Protein AF-A0A7X2XM40-F1 (afdb_monomer_lite)

Foldseek 3Di:
DVVVVVVVVVVVVVCQVVDDKFKFFQPVDDPPDGDIDIDPGVVVVVVQLVVQVCCQVPDDDPDDDDCCPPRSNNSSVVRVVVRCVVPHCPPVDDPDDPPD

Sequence (100 aa):
WAEFKTAMYQERVDQFGNLKQVTFKDPTKRWPSYGTKTINNVDELQKLMDQAVLQDATGTRWSNYNPETDSAVHKLKRAIFKAYLDQTNDFRSSIFENKK

pLDDT: mean 84.77, std 12.4, range [40.19, 96.69]

Radius of gyration: 16.74 Å; chains: 1; bounding box: 46×42×40 Å

Organism: Streptococcus pneumoniae (NCBI:txid1313)

Structure (mmCIF, N/CA/C/O backbone):
data_AF-A0A7X2XM40-F1
#
_entry.id   AF-A0A7X2XM40-F1
#
loop_
_atom_site.group_PDB
_atom_site.id
_atom_site.type_symbol
_atom_site.label_atom_id
_atom_site.label_alt_id
_atom_site.label_comp_id
_atom_site.label_asym_id
_atom_site.label_entity_id
_atom_site.label_seq_id
_atom_site.pdbx_PDB_ins_code
_atom_site.Cartn_x
_atom_site.Cartn_y
_atom_site.Cartn_z
_atom_site.occupancy
_atom_site.B_iso_or_equiv
_atom_site.auth_seq_id
_atom_site.auth_comp_id
_atom_site.auth_asym_id
_atom_site.auth_atom_id
_atom_site.pdbx_PDB_model_num
ATOM 1 N N . TRP A 1 1 ? -13.748 22.517 -2.764 1.00 89.81 1 TRP A N 1
ATOM 2 C CA . TRP A 1 1 ? -13.306 21.180 -3.230 1.00 89.81 1 TRP A CA 1
ATOM 3 C C . TRP A 1 1 ? -11.891 20.821 -2.796 1.00 89.81 1 TRP A C 1
ATOM 5 O O . TRP A 1 1 ? -11.736 19.751 -2.222 1.00 89.81 1 TRP A O 1
ATOM 15 N N . ALA A 1 2 ? -10.877 21.661 -3.041 1.00 96.69 2 ALA A N 1
ATOM 16 C CA . ALA A 1 2 ? -9.495 21.365 -2.637 1.00 96.69 2 ALA A CA 1
ATOM 17 C C . ALA A 1 2 ? -9.359 21.137 -1.119 1.00 96.69 2 ALA A C 1
ATOM 19 O O . ALA A 1 2 ? -8.906 20.077 -0.710 1.00 96.69 2 ALA A O 1
ATOM 20 N N . GLU A 1 3 ? -9.869 22.062 -0.301 1.00 96.50 3 GLU A N 1
ATOM 21 C CA . GLU A 1 3 ? -9.861 21.955 1.170 1.00 96.50 3 GLU A CA 1
ATOM 22 C C . GLU A 1 3 ? -10.518 20.667 1.675 1.00 96.50 3 GLU A C 1
ATOM 24 O O . GLU A 1 3 ? -9.968 19.977 2.526 1.00 96.50 3 GLU A O 1
ATOM 29 N N . PHE A 1 4 ? -11.654 20.292 1.081 1.00 95.75 4 PHE A N 1
ATOM 30 C CA . PHE A 1 4 ? -12.341 19.042 1.396 1.00 95.75 4 PHE A CA 1
ATOM 31 C C . PHE A 1 4 ? -11.456 17.814 1.128 1.00 95.75 4 PHE A C 1
ATOM 33 O O . PHE A 1 4 ? -11.360 16.930 1.973 1.00 95.75 4 PHE A O 1
ATOM 40 N N . LYS A 1 5 ? -10.766 17.757 -0.020 1.00 96.50 5 LYS A N 1
ATOM 41 C CA . LYS A 1 5 ? -9.844 16.651 -0.328 1.00 96.50 5 LYS A CA 1
ATOM 42 C C . LYS A 1 5 ? -8.634 16.636 0.602 1.00 96.50 5 LYS A C 1
ATOM 44 O O . LYS A 1 5 ? -8.246 15.559 1.043 1.00 96.50 5 LYS A O 1
ATOM 49 N N . THR A 1 6 ? -8.077 17.800 0.926 1.00 96.62 6 THR A N 1
ATOM 50 C CA . THR A 1 6 ? -6.979 17.917 1.892 1.00 96.62 6 THR A CA 1
ATOM 51 C C . THR A 1 6 ? -7.394 17.376 3.257 1.00 96.62 6 THR A C 1
ATOM 53 O O . THR A 1 6 ? -6.685 16.543 3.812 1.00 96.62 6 THR A O 1
ATOM 56 N N . ALA A 1 7 ? -8.572 17.763 3.755 1.00 96.50 7 ALA A N 1
ATOM 57 C CA . ALA A 1 7 ? -9.114 17.255 5.013 1.00 96.50 7 ALA A CA 1
ATOM 58 C C . ALA A 1 7 ? -9.320 15.730 4.987 1.00 96.50 7 ALA A C 1
ATOM 60 O O . ALA A 1 7 ? -8.893 15.047 5.913 1.00 96.50 7 ALA A O 1
ATOM 61 N N . MET A 1 8 ? -9.880 15.176 3.902 1.00 95.06 8 MET A N 1
ATOM 62 C CA . MET A 1 8 ? -10.031 13.721 3.750 1.00 95.06 8 MET A CA 1
ATOM 63 C C . MET A 1 8 ? -8.690 12.977 3.781 1.00 95.06 8 MET A C 1
ATOM 65 O O . MET A 1 8 ? -8.608 11.875 4.319 1.00 95.06 8 MET A O 1
ATOM 69 N N . TYR A 1 9 ? -7.644 13.528 3.160 1.00 94.25 9 TYR A N 1
ATOM 70 C CA . TYR A 1 9 ? -6.324 12.899 3.184 1.00 94.25 9 TYR A CA 1
ATOM 71 C C . TYR A 1 9 ? -5.669 13.007 4.555 1.00 94.25 9 TYR A C 1
ATOM 73 O O . TYR A 1 9 ? -5.097 12.019 5.005 1.00 94.25 9 TYR A O 1
ATOM 81 N N . GLN A 1 10 ? -5.804 14.147 5.236 1.00 95.19 10 GLN A N 1
ATOM 82 C CA . GLN A 1 10 ? -5.287 14.310 6.592 1.00 95.19 10 GLN A CA 1
ATOM 83 C C . GLN A 1 10 ? -5.930 13.306 7.553 1.00 95.19 10 GLN A C 1
ATOM 85 O O . GLN A 1 10 ? -5.214 12.607 8.261 1.00 95.19 10 GLN A O 1
ATOM 90 N N . GLU A 1 11 ? -7.252 13.122 7.474 1.00 93.62 11 GLU A N 1
ATOM 91 C CA . GLU A 1 11 ? -7.964 12.106 8.258 1.00 93.62 11 GLU A CA 1
ATOM 92 C C . GLU A 1 11 ? -7.377 10.701 8.040 1.00 93.62 11 GLU A C 1
ATOM 94 O O . GLU A 1 11 ? -7.239 9.923 8.980 1.00 93.62 11 GLU A O 1
ATOM 99 N N . ARG A 1 12 ? -6.982 10.357 6.806 1.00 90.75 12 ARG A N 1
ATOM 100 C CA . ARG A 1 12 ? -6.342 9.063 6.512 1.00 90.75 12 ARG A CA 1
ATOM 101 C C . ARG A 1 12 ? -4.925 8.967 7.065 1.00 90.75 12 ARG A C 1
ATOM 103 O O . ARG A 1 12 ? -4.571 7.898 7.556 1.00 90.75 12 ARG A O 1
ATOM 110 N N . VAL A 1 13 ? -4.146 10.045 6.989 1.00 90.88 13 VAL A N 1
ATOM 111 C CA . VAL A 1 13 ? -2.786 10.117 7.546 1.00 90.88 13 VAL A CA 1
ATOM 112 C C . VAL A 1 13 ? -2.814 9.931 9.060 1.00 90.88 13 VAL A C 1
ATOM 114 O O . VAL A 1 13 ? -2.042 9.138 9.593 1.00 90.88 13 VAL A O 1
ATOM 117 N N . ASP A 1 14 ? -3.760 10.570 9.745 1.00 92.56 14 ASP A N 1
ATOM 118 C CA . ASP A 1 14 ? -3.902 10.470 11.201 1.00 92.56 14 ASP A CA 1
ATOM 119 C C . ASP A 1 14 ? -4.239 9.033 11.653 1.00 92.56 14 ASP A C 1
ATOM 121 O O . ASP A 1 14 ? -3.912 8.622 1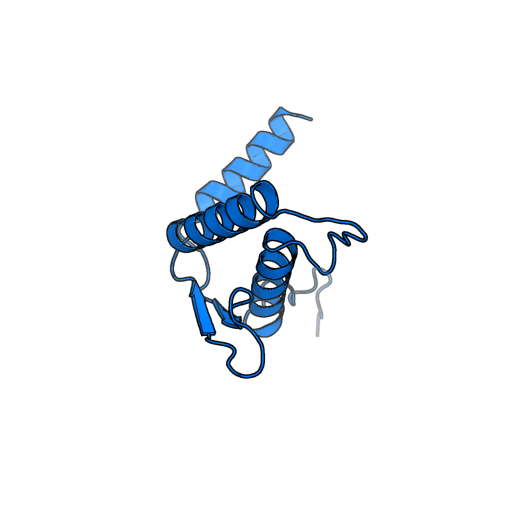2.766 1.00 92.56 14 ASP A O 1
ATOM 125 N N . GLN A 1 15 ? -4.836 8.223 10.770 1.00 87.19 15 GLN A N 1
ATOM 126 C CA . GLN A 1 15 ? -5.133 6.806 11.012 1.00 87.19 15 GLN A CA 1
ATOM 127 C C . GLN A 1 15 ? -3.966 5.856 10.701 1.00 87.19 15 GLN A C 1
ATOM 129 O O . GLN A 1 15 ? -4.097 4.651 10.923 1.00 87.19 15 GLN A O 1
ATOM 134 N N . PHE A 1 16 ? -2.816 6.338 10.216 1.00 85.50 16 PHE A N 1
ATOM 135 C CA . PHE A 1 16 ? -1.683 5.469 9.861 1.00 85.50 16 PHE A CA 1
ATOM 136 C C . PHE A 1 16 ? -1.122 4.676 11.047 1.00 85.50 16 PHE A C 1
ATOM 138 O O . PHE A 1 16 ? -0.661 3.551 10.856 1.00 85.50 16 PHE A O 1
ATOM 145 N N . GLY A 1 17 ? -1.221 5.204 12.272 1.00 85.44 17 GLY A N 1
ATOM 146 C CA . GLY A 1 17 ? -0.862 4.469 13.492 1.00 85.44 17 GLY A CA 1
ATOM 147 C C . GLY A 1 17 ? -1.779 3.275 13.794 1.00 85.44 17 GLY A C 1
ATOM 148 O O . GLY A 1 17 ? -1.379 2.363 14.510 1.00 85.44 17 GLY A O 1
ATOM 149 N N . ASN A 1 18 ? -2.980 3.247 13.208 1.00 85.75 18 ASN A N 1
ATOM 150 C CA . ASN A 1 18 ? -3.993 2.204 13.394 1.00 85.75 18 ASN A CA 1
ATOM 151 C C . ASN A 1 18 ? -4.034 1.207 12.222 1.00 85.75 18 ASN A C 1
ATOM 153 O O . ASN A 1 18 ? -5.025 0.494 12.037 1.00 85.75 18 ASN A O 1
ATOM 157 N N . LEU A 1 19 ? -2.987 1.169 11.389 1.00 84.88 19 LEU A N 1
ATOM 158 C CA . LEU A 1 19 ? -2.939 0.297 10.221 1.00 84.88 19 LEU A CA 1
ATOM 159 C C . LEU A 1 19 ? -2.991 -1.180 10.642 1.00 84.88 19 LEU A C 1
ATOM 161 O O . LEU A 1 19 ? -2.132 -1.669 11.374 1.00 84.88 19 LEU A O 1
ATOM 165 N N . LYS A 1 20 ? -3.983 -1.921 10.136 1.00 86.50 20 LYS A N 1
ATOM 166 C CA . LYS A 1 20 ? -4.061 -3.368 10.367 1.00 86.50 20 LYS A CA 1
ATOM 167 C C . LYS A 1 20 ? -2.976 -4.084 9.580 1.00 86.50 20 LYS A C 1
ATOM 169 O O . LYS A 1 20 ? -2.789 -3.816 8.391 1.00 86.50 20 LYS A O 1
ATOM 174 N N . GLN A 1 21 ? -2.315 -5.026 10.238 1.00 90.19 21 GLN A N 1
ATOM 175 C CA . GLN A 1 21 ? -1.299 -5.862 9.616 1.00 90.19 21 GLN A CA 1
ATOM 176 C C . GLN A 1 21 ? -1.946 -6.829 8.627 1.00 90.19 21 GLN A C 1
ATOM 178 O O . GLN A 1 21 ? -2.91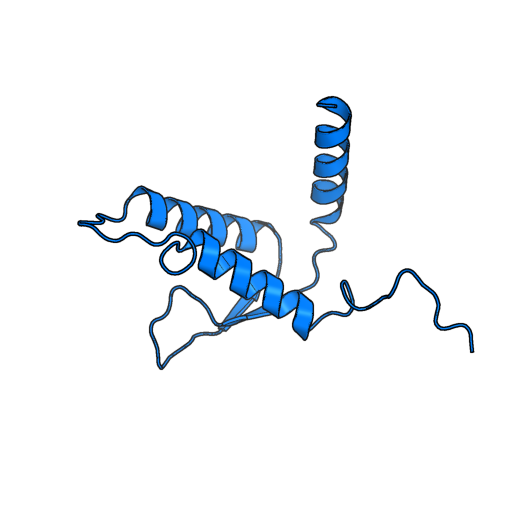8 -7.512 8.952 1.00 90.19 21 GLN A O 1
ATOM 183 N N . VAL A 1 22 ? -1.389 -6.899 7.421 1.00 90.50 22 VAL A N 1
ATOM 184 C CA . VAL A 1 22 ? -1.824 -7.836 6.381 1.00 90.50 22 VAL A CA 1
ATOM 185 C C . VAL A 1 22 ? -0.619 -8.491 5.732 1.00 90.50 22 VAL A C 1
ATOM 187 O O . VAL A 1 22 ? 0.430 -7.867 5.551 1.00 90.50 22 VAL A O 1
ATOM 190 N N . THR A 1 23 ? -0.778 -9.758 5.357 1.00 92.44 23 THR A N 1
ATOM 191 C CA . THR A 1 23 ? 0.262 -10.525 4.667 1.00 92.44 23 THR A CA 1
ATOM 192 C C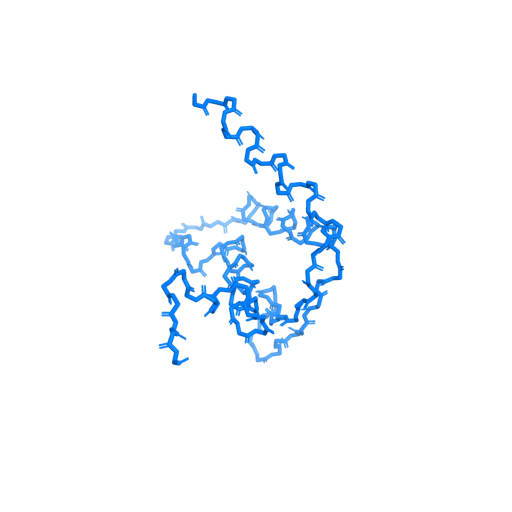 . THR A 1 23 ? -0.154 -10.795 3.231 1.00 92.44 23 THR A C 1
ATOM 194 O O . THR A 1 23 ? -1.223 -11.335 2.981 1.00 92.44 23 THR A O 1
ATOM 197 N N . PHE A 1 24 ? 0.673 -10.456 2.252 1.00 91.69 24 PHE A N 1
ATOM 198 C CA . PHE A 1 24 ? 0.351 -10.640 0.838 1.00 91.69 24 PHE A CA 1
ATOM 199 C C . PHE A 1 24 ? 1.497 -11.310 0.087 1.00 91.69 24 PHE A C 1
ATOM 201 O O . PHE A 1 24 ? 2.640 -11.355 0.542 1.00 91.69 24 PHE A O 1
ATOM 208 N N . LYS A 1 25 ? 1.174 -11.862 -1.085 1.00 89.38 25 LYS A N 1
ATOM 209 C CA . LYS A 1 25 ? 2.173 -12.420 -2.000 1.00 89.38 25 LYS A CA 1
ATOM 210 C C . LYS A 1 25 ? 2.969 -11.276 -2.619 1.00 89.38 25 LYS A C 1
ATOM 212 O O . LYS A 1 25 ? 2.374 -10.397 -3.237 1.00 89.38 25 LYS A O 1
ATOM 217 N N . ASP A 1 26 ? 4.286 -11.308 -2.466 1.00 87.56 26 ASP A N 1
ATOM 218 C CA . ASP A 1 26 ? 5.191 -10.272 -2.948 1.00 87.56 26 ASP A CA 1
ATOM 219 C C . ASP A 1 26 ? 5.184 -10.226 -4.491 1.00 87.56 26 ASP A C 1
ATOM 221 O O . ASP A 1 26 ? 5.648 -11.174 -5.136 1.00 87.56 26 ASP A O 1
ATOM 225 N N . PRO A 1 27 ? 4.673 -9.141 -5.107 1.00 83.12 27 PRO A N 1
ATOM 226 C CA . PRO A 1 27 ? 4.583 -9.028 -6.559 1.00 83.12 27 PRO A CA 1
ATOM 227 C C . PRO A 1 27 ? 5.944 -8.810 -7.233 1.00 83.12 27 PRO A C 1
ATOM 229 O O . PRO A 1 27 ? 6.030 -8.916 -8.456 1.00 83.12 27 PRO A O 1
ATOM 232 N N . THR A 1 28 ? 6.999 -8.505 -6.469 1.00 80.25 28 THR A N 1
ATOM 233 C CA . THR A 1 28 ? 8.362 -8.343 -7.001 1.00 80.25 28 THR A CA 1
ATOM 234 C C . THR A 1 28 ? 9.018 -9.686 -7.330 1.00 80.25 28 THR A C 1
ATOM 236 O O . THR A 1 28 ? 9.976 -9.742 -8.104 1.00 80.25 28 THR A O 1
ATOM 239 N N . LYS A 1 29 ? 8.504 -10.793 -6.775 1.00 82.50 29 LYS A N 1
ATOM 240 C CA . LYS A 1 29 ? 9.033 -12.140 -7.004 1.00 82.50 29 LYS A CA 1
ATOM 241 C C . LYS A 1 29 ? 8.344 -12.809 -8.195 1.00 82.50 29 LYS A C 1
ATOM 243 O O . LYS A 1 29 ? 7.126 -12.748 -8.355 1.00 82.50 29 LYS A O 1
ATOM 248 N N . ARG A 1 30 ? 9.138 -13.471 -9.045 1.00 78.81 30 ARG A N 1
ATOM 249 C CA . ARG A 1 30 ? 8.626 -14.271 -10.170 1.00 78.81 30 ARG A CA 1
ATOM 250 C C . ARG A 1 30 ? 8.050 -15.600 -9.672 1.00 78.81 30 ARG A C 1
ATOM 252 O O . ARG A 1 30 ? 8.568 -16.199 -8.732 1.00 78.81 30 ARG A O 1
ATOM 259 N N . TRP A 1 31 ? 7.011 -16.076 -10.358 1.00 69.06 31 TRP A N 1
ATOM 260 C CA . TRP A 1 31 ? 6.502 -17.444 -10.214 1.00 69.06 31 TRP A CA 1
ATOM 261 C C . TRP A 1 31 ? 7.646 -18.466 -10.407 1.00 69.06 31 TRP A C 1
ATOM 263 O O . TRP A 1 31 ? 8.513 -18.214 -11.249 1.00 69.06 31 TRP A O 1
ATOM 273 N N . PRO A 1 32 ? 7.675 -19.605 -9.684 1.00 66.69 32 PRO A N 1
ATOM 274 C CA . PRO A 1 32 ? 6.668 -20.102 -8.733 1.00 66.69 32 PRO A CA 1
ATOM 275 C C . PRO A 1 32 ? 6.875 -19.657 -7.281 1.00 66.69 32 PRO A C 1
ATOM 277 O O . PRO A 1 32 ? 5.973 -19.817 -6.460 1.00 66.69 32 PRO A O 1
ATOM 280 N N . SER A 1 33 ? 8.041 -19.101 -6.949 1.00 70.06 33 SER A N 1
ATOM 281 C CA . SER A 1 33 ? 8.383 -18.734 -5.574 1.00 70.06 33 SER A CA 1
ATOM 282 C C . SER A 1 33 ? 7.861 -17.338 -5.244 1.00 70.06 33 SER A C 1
ATOM 284 O O . SER A 1 33 ? 8.582 -16.340 -5.296 1.00 70.06 33 SER A O 1
ATOM 286 N N . TYR A 1 34 ? 6.572 -17.259 -4.922 1.00 69.19 34 TYR A N 1
ATOM 287 C CA . TYR A 1 34 ? 6.012 -16.058 -4.318 1.00 69.19 34 TYR A CA 1
ATOM 288 C C . TYR A 1 34 ? 6.435 -16.008 -2.853 1.00 69.19 34 TYR A C 1
ATOM 290 O O . TYR A 1 34 ? 5.836 -16.668 -2.006 1.00 69.19 34 TYR A O 1
ATOM 298 N N . GLY A 1 35 ? 7.463 -15.216 -2.551 1.00 81.31 35 GLY A N 1
ATOM 299 C CA . GLY A 1 35 ? 7.698 -14.796 -1.174 1.00 81.31 35 GLY A CA 1
ATOM 300 C C . GLY A 1 35 ? 6.455 -14.091 -0.623 1.00 81.31 35 GLY A C 1
ATOM 301 O O . GLY A 1 35 ? 5.680 -13.497 -1.375 1.00 81.31 35 GLY A O 1
ATOM 302 N N . THR A 1 36 ? 6.242 -14.156 0.684 1.00 88.19 36 THR A N 1
ATOM 303 C CA . THR A 1 36 ? 5.210 -13.364 1.360 1.00 88.19 36 THR A CA 1
ATOM 304 C C . THR A 1 36 ? 5.842 -12.140 2.001 1.00 88.19 36 THR A C 1
ATOM 306 O O . THR A 1 36 ? 6.951 -12.212 2.530 1.00 88.19 36 THR A O 1
ATOM 309 N N . LYS A 1 37 ? 5.127 -11.018 1.979 1.00 90.00 37 LYS A N 1
ATOM 310 C CA . LYS A 1 37 ? 5.462 -9.834 2.768 1.00 90.00 37 LYS A CA 1
ATOM 311 C C . LYS A 1 37 ? 4.316 -9.509 3.705 1.00 90.00 37 LYS A C 1
ATOM 313 O O . LYS A 1 37 ? 3.154 -9.565 3.308 1.00 90.00 37 LYS A O 1
ATOM 318 N N . THR A 1 38 ? 4.668 -9.141 4.924 1.00 91.44 38 THR A N 1
ATOM 319 C CA .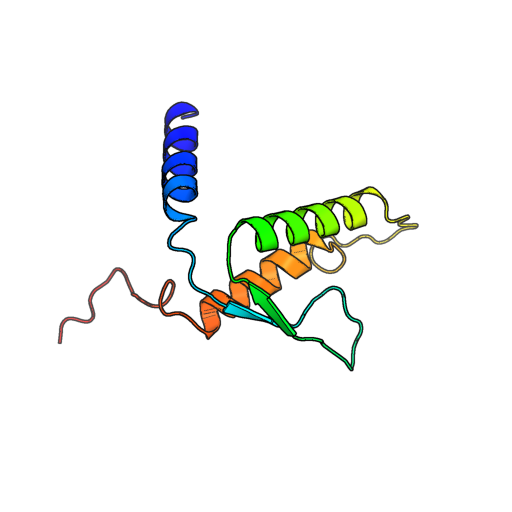 THR A 1 38 ? 3.746 -8.615 5.926 1.00 91.44 38 THR A CA 1
ATOM 320 C C . THR A 1 38 ? 4.053 -7.137 6.089 1.00 91.44 38 THR A C 1
ATOM 322 O O . THR A 1 38 ? 5.220 -6.780 6.227 1.00 91.44 38 THR A O 1
ATOM 325 N N . ILE A 1 39 ? 3.029 -6.287 6.007 1.00 87.12 39 ILE A N 1
ATOM 326 C CA . ILE A 1 39 ? 3.159 -4.855 6.300 1.00 87.12 39 ILE A CA 1
ATOM 327 C C . ILE A 1 39 ? 2.820 -4.660 7.767 1.00 87.12 39 ILE A C 1
ATOM 329 O O . ILE A 1 39 ? 1.692 -4.940 8.178 1.00 87.12 39 ILE A O 1
ATOM 333 N N . ASN A 1 40 ? 3.790 -4.172 8.536 1.00 85.12 40 ASN A N 1
ATOM 334 C CA . ASN A 1 40 ? 3.603 -3.902 9.958 1.00 85.12 40 ASN A CA 1
ATOM 335 C C . ASN A 1 40 ? 3.260 -2.437 10.235 1.00 85.12 40 ASN A C 1
ATOM 337 O O . ASN A 1 40 ? 2.628 -2.146 11.246 1.00 85.12 40 ASN A O 1
ATOM 341 N N . ASN A 1 41 ? 3.692 -1.524 9.363 1.00 88.12 41 ASN A N 1
ATOM 342 C CA . ASN A 1 41 ? 3.513 -0.082 9.514 1.00 88.12 41 ASN A CA 1
ATOM 343 C C . ASN A 1 41 ? 3.493 0.634 8.152 1.00 88.12 41 ASN A C 1
ATOM 345 O O . ASN A 1 41 ? 3.807 0.054 7.109 1.00 88.12 41 ASN A O 1
ATOM 349 N N . VAL A 1 42 ? 3.123 1.915 8.170 1.00 89.00 42 VAL A N 1
ATOM 350 C CA . VAL A 1 42 ? 3.024 2.730 6.953 1.00 89.00 42 VAL A CA 1
ATOM 351 C C . VAL A 1 42 ? 4.382 3.020 6.305 1.00 89.00 42 VAL A C 1
ATOM 353 O O . VAL A 1 42 ? 4.448 3.124 5.085 1.00 89.00 42 VAL A O 1
ATOM 356 N N . ASP A 1 43 ? 5.473 3.079 7.069 1.00 91.50 43 ASP A N 1
ATOM 357 C CA . ASP A 1 43 ? 6.806 3.372 6.525 1.00 91.50 43 ASP A CA 1
ATOM 358 C C . ASP A 1 43 ? 7.316 2.232 5.636 1.00 91.50 43 ASP A C 1
ATOM 360 O O . ASP A 1 43 ? 7.926 2.461 4.590 1.00 91.50 43 ASP A O 1
ATOM 364 N N . GLU A 1 44 ? 7.051 0.983 6.024 1.00 91.06 44 GLU A N 1
ATOM 365 C CA . GLU A 1 44 ? 7.315 -0.194 5.194 1.00 91.06 44 GLU A CA 1
ATOM 366 C C . GLU A 1 44 ? 6.490 -0.153 3.907 1.00 91.06 44 GLU A C 1
ATOM 368 O O . GLU A 1 44 ? 7.020 -0.410 2.823 1.00 91.06 44 GLU A O 1
ATOM 373 N N . LEU A 1 45 ? 5.209 0.210 4.013 1.00 91.56 45 LEU A N 1
ATOM 374 C CA . LEU A 1 45 ? 4.331 0.367 2.858 1.00 91.56 45 LEU A CA 1
ATOM 375 C C . LEU A 1 45 ? 4.830 1.472 1.914 1.00 91.56 45 LEU A C 1
ATOM 377 O O . LEU A 1 45 ? 4.874 1.255 0.702 1.00 91.56 45 LEU A O 1
ATOM 381 N N . GLN A 1 46 ? 5.245 2.619 2.454 1.00 93.50 46 GLN A N 1
ATOM 382 C CA . GLN A 1 46 ? 5.780 3.735 1.679 1.00 93.50 46 GLN A CA 1
ATOM 383 C C . GLN A 1 46 ? 7.053 3.320 0.940 1.00 93.50 46 GLN A C 1
ATOM 385 O O . GLN A 1 46 ? 7.122 3.480 -0.273 1.00 93.50 46 GLN A O 1
ATOM 390 N N . LYS A 1 47 ? 8.004 2.670 1.623 1.00 94.12 47 LYS A N 1
ATOM 391 C CA . LYS A 1 47 ? 9.236 2.160 0.994 1.00 94.12 47 LYS A CA 1
ATOM 392 C C . LYS A 1 47 ? 8.947 1.193 -0.153 1.00 94.12 47 LYS A C 1
ATOM 394 O O . LYS A 1 47 ? 9.611 1.251 -1.186 1.00 94.12 47 LYS A O 1
ATOM 399 N N . LEU A 1 48 ? 7.962 0.304 0.005 1.00 93.00 48 LEU A N 1
ATOM 400 C CA . LEU A 1 48 ? 7.547 -0.609 -1.065 1.00 93.00 48 LEU A CA 1
ATOM 401 C C . LEU A 1 48 ? 6.921 0.143 -2.244 1.00 93.00 48 LEU A C 1
ATOM 403 O O . LEU A 1 48 ? 7.177 -0.204 -3.397 1.00 93.00 48 LEU A O 1
ATOM 407 N N . MET A 1 49 ? 6.119 1.172 -1.965 1.00 95.00 49 MET A N 1
ATOM 408 C CA . MET A 1 49 ? 5.536 2.022 -2.999 1.00 95.00 49 MET A CA 1
ATOM 409 C C . MET A 1 49 ? 6.615 2.806 -3.750 1.00 95.00 49 MET A C 1
ATOM 411 O O . MET A 1 49 ? 6.602 2.804 -4.977 1.00 95.00 49 MET A O 1
ATOM 415 N N . ASP A 1 50 ? 7.583 3.396 -3.046 1.00 96.00 50 ASP A N 1
ATOM 416 C CA . ASP A 1 50 ? 8.702 4.139 -3.636 1.00 96.00 50 ASP A CA 1
ATOM 417 C C . ASP A 1 50 ? 9.540 3.242 -4.554 1.00 96.00 50 ASP A C 1
ATOM 419 O O . ASP A 1 50 ? 9.868 3.621 -5.679 1.00 96.00 50 ASP A O 1
ATOM 423 N N . GLN A 1 51 ? 9.827 2.012 -4.114 1.00 93.69 51 GLN A N 1
ATOM 424 C CA . GLN A 1 51 ? 10.516 1.011 -4.930 1.00 93.69 51 GLN A CA 1
ATOM 425 C C . GLN A 1 51 ? 9.724 0.653 -6.193 1.00 93.69 51 GLN A C 1
ATOM 427 O O . GLN A 1 51 ? 10.298 0.575 -7.280 1.00 93.69 51 GLN A O 1
ATOM 432 N N . ALA A 1 52 ? 8.409 0.457 -6.070 1.00 92.75 52 ALA A N 1
ATOM 433 C CA . ALA A 1 52 ? 7.550 0.145 -7.207 1.00 92.75 52 ALA A CA 1
ATOM 434 C C . ALA A 1 52 ? 7.459 1.316 -8.202 1.00 92.75 52 ALA A C 1
ATOM 436 O O . ALA A 1 52 ? 7.526 1.097 -9.411 1.00 92.75 52 ALA A O 1
ATOM 437 N N . VAL A 1 53 ? 7.355 2.554 -7.706 1.00 93.88 53 VAL A N 1
ATOM 438 C CA . VAL A 1 53 ? 7.363 3.773 -8.530 1.00 93.88 53 VAL A CA 1
ATOM 439 C C . VAL A 1 53 ? 8.694 3.914 -9.259 1.00 93.88 53 VAL A C 1
ATOM 441 O O . VAL A 1 53 ? 8.700 4.151 -10.465 1.00 93.88 53 VAL A O 1
ATOM 444 N N . LEU A 1 54 ? 9.818 3.713 -8.565 1.00 94.06 54 LEU A N 1
ATOM 445 C CA . LEU A 1 54 ? 11.144 3.760 -9.177 1.00 94.06 54 LEU A CA 1
ATOM 446 C C . LEU A 1 54 ? 11.285 2.711 -10.286 1.00 94.06 54 LEU A C 1
ATOM 448 O O . LEU A 1 54 ? 11.808 3.011 -11.359 1.00 94.06 54 LEU A O 1
ATOM 452 N N . GLN A 1 55 ? 10.796 1.492 -10.054 1.00 90.56 55 GLN A N 1
ATOM 453 C CA . GLN A 1 55 ? 10.825 0.425 -11.051 1.00 90.56 55 GLN A CA 1
ATOM 454 C C . GLN A 1 55 ? 9.993 0.773 -12.293 1.00 90.56 55 GLN A C 1
ATOM 456 O O . GLN A 1 55 ? 10.440 0.538 -13.415 1.00 90.56 55 GLN A O 1
ATOM 461 N N . ASP A 1 56 ? 8.803 1.346 -12.109 1.00 89.44 56 ASP A N 1
ATOM 462 C CA . ASP A 1 56 ? 7.965 1.773 -13.231 1.00 89.44 56 ASP A CA 1
ATOM 463 C C . ASP A 1 56 ? 8.555 2.975 -13.981 1.00 89.44 56 ASP A C 1
ATOM 465 O O . ASP A 1 56 ? 8.442 3.030 -15.204 1.00 89.44 56 ASP A O 1
ATOM 469 N N . 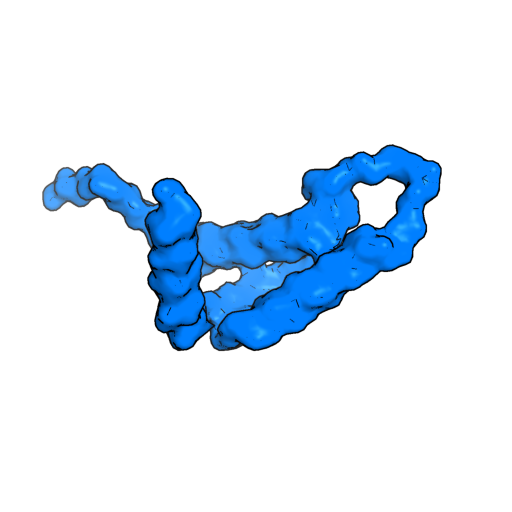ALA A 1 57 ? 9.220 3.898 -13.280 1.00 90.06 57 ALA A N 1
ATOM 470 C CA . ALA A 1 57 ? 9.845 5.079 -13.874 1.00 90.06 57 ALA A CA 1
ATOM 471 C C . ALA A 1 57 ? 11.143 4.767 -14.642 1.00 90.06 57 ALA A C 1
ATOM 473 O O . ALA A 1 57 ? 11.453 5.440 -15.622 1.00 90.06 57 ALA A O 1
ATOM 474 N N . THR A 1 58 ? 11.913 3.765 -14.201 1.00 89.69 58 THR A N 1
ATOM 475 C CA . THR A 1 58 ? 13.232 3.421 -14.776 1.00 89.69 58 THR A CA 1
ATOM 476 C C . THR A 1 58 ? 13.202 2.245 -15.751 1.00 89.69 58 THR A C 1
ATOM 478 O O . THR A 1 58 ? 14.164 2.032 -16.488 1.00 89.69 58 THR A O 1
ATOM 481 N N . GLY A 1 59 ? 12.121 1.464 -15.772 1.00 78.44 59 GLY A N 1
ATOM 482 C CA . GLY A 1 59 ? 12.008 0.287 -16.625 1.00 78.44 59 GLY A CA 1
ATOM 483 C C . GLY A 1 59 ? 11.939 0.637 -18.113 1.00 78.44 59 GLY A C 1
ATOM 484 O O . GLY A 1 59 ? 10.954 1.208 -18.578 1.00 78.44 59 GLY A O 1
ATOM 485 N N . THR A 1 60 ? 12.944 0.225 -18.891 1.00 66.00 60 THR A N 1
ATOM 486 C CA . THR A 1 60 ? 12.926 0.341 -20.356 1.00 66.00 60 THR A CA 1
ATOM 487 C C . THR A 1 60 ? 11.824 -0.544 -20.942 1.00 66.00 60 THR A C 1
ATOM 489 O O . THR A 1 60 ? 11.882 -1.772 -20.838 1.00 66.00 60 THR A O 1
ATOM 492 N N . ARG A 1 61 ? 10.814 0.055 -21.583 1.00 69.94 61 ARG A N 1
ATOM 493 C CA . ARG A 1 61 ? 9.715 -0.672 -22.239 1.00 69.94 61 ARG A CA 1
ATOM 494 C C . ARG A 1 61 ? 9.735 -0.378 -23.733 1.00 69.94 61 ARG A C 1
ATOM 496 O O . ARG A 1 61 ? 9.605 0.767 -24.146 1.00 69.94 61 ARG A O 1
ATOM 503 N N . TRP A 1 62 ? 9.928 -1.423 -24.531 1.00 62.16 62 TRP A N 1
ATOM 504 C CA . TRP A 1 62 ? 10.217 -1.304 -25.961 1.00 62.16 62 TRP A CA 1
ATOM 505 C C . TRP A 1 62 ? 8.944 -1.257 -26.831 1.00 62.16 62 TRP A C 1
ATOM 507 O O . TRP A 1 62 ? 9.002 -0.766 -27.952 1.00 62.16 62 TRP A O 1
ATOM 517 N N . SER A 1 63 ? 7.799 -1.746 -26.332 1.00 78.75 63 SER A N 1
ATOM 518 C CA . SER A 1 63 ? 6.432 -1.590 -26.884 1.00 78.75 63 SER A CA 1
ATOM 519 C C . SER A 1 63 ? 5.425 -2.403 -26.041 1.00 78.75 63 SER A C 1
ATOM 521 O O . SER A 1 63 ? 5.839 -3.169 -25.171 1.00 78.75 63 SER A O 1
ATOM 523 N N . ASN A 1 64 ? 4.114 -2.244 -26.283 1.00 81.38 64 ASN A N 1
ATOM 524 C CA . ASN A 1 64 ? 3.021 -3.037 -25.680 1.00 81.38 64 ASN A CA 1
ATOM 525 C C . ASN A 1 64 ? 2.895 -2.961 -24.149 1.00 81.38 64 ASN A C 1
ATOM 527 O O . ASN A 1 64 ? 2.574 -3.952 -23.497 1.00 81.38 64 ASN A O 1
ATOM 531 N N . TYR A 1 65 ? 3.128 -1.783 -23.568 1.00 81.81 65 TYR A N 1
ATOM 532 C CA . TYR A 1 65 ? 2.902 -1.579 -22.140 1.00 81.81 65 TYR A CA 1
ATOM 533 C C . TYR A 1 65 ? 1.409 -1.593 -21.807 1.00 81.81 65 TYR A C 1
ATOM 535 O O . TYR A 1 65 ? 0.664 -0.730 -22.272 1.00 81.81 65 TYR A O 1
ATOM 543 N N . ASN A 1 66 ? 0.996 -2.519 -20.943 1.00 86.69 66 ASN A N 1
ATOM 544 C CA . ASN A 1 66 ? -0.306 -2.476 -20.301 1.00 86.69 66 ASN A CA 1
ATOM 545 C C . ASN A 1 66 ? -0.139 -2.121 -18.810 1.00 86.69 66 ASN A C 1
ATOM 547 O O . ASN A 1 66 ? 0.332 -2.951 -18.027 1.00 86.69 66 ASN A O 1
ATOM 551 N N . PRO A 1 67 ? -0.528 -0.909 -18.376 1.00 84.50 67 PRO A N 1
ATOM 552 C CA . PRO A 1 67 ? -0.359 -0.485 -16.988 1.00 84.50 67 PRO A CA 1
ATOM 553 C C . PRO A 1 67 ? -1.134 -1.358 -15.991 1.00 84.50 67 PRO A C 1
ATOM 555 O O . PRO A 1 67 ? -0.683 -1.521 -14.862 1.00 84.50 67 PRO A O 1
ATOM 558 N N . GLU A 1 68 ? -2.232 -1.993 -16.401 1.00 85.31 68 GLU A N 1
ATOM 559 C CA . GLU A 1 68 ? -3.032 -2.870 -15.534 1.00 85.31 68 GLU A CA 1
ATOM 560 C C . GLU A 1 68 ? -2.310 -4.189 -15.200 1.00 85.31 68 GLU A C 1
ATOM 562 O O . GLU A 1 68 ? -2.532 -4.797 -14.149 1.00 85.31 68 GLU A O 1
ATOM 567 N N . THR A 1 69 ? -1.419 -4.656 -16.082 1.00 84.81 69 THR A N 1
ATOM 568 C CA . THR A 1 69 ? -0.724 -5.945 -15.916 1.00 84.81 69 THR A CA 1
ATOM 569 C C . THR A 1 69 ? 0.765 -5.818 -15.697 1.00 84.81 69 THR A C 1
ATOM 571 O O . THR A 1 69 ? 1.364 -6.736 -15.137 1.00 84.81 69 THR A O 1
ATOM 574 N N . ASP A 1 70 ? 1.378 -4.712 -16.105 1.00 86.56 70 ASP A N 1
ATOM 575 C CA . ASP A 1 70 ? 2.828 -4.604 -16.157 1.00 86.56 70 ASP A CA 1
ATOM 576 C C . ASP A 1 70 ? 3.386 -3.559 -15.191 1.00 86.56 70 ASP A C 1
ATOM 578 O O . ASP A 1 70 ? 4.590 -3.592 -14.931 1.00 86.56 70 ASP A O 1
ATOM 582 N N . SER A 1 71 ? 2.555 -2.660 -14.651 1.00 90.00 71 SER A N 1
ATOM 583 C CA . SER A 1 71 ? 2.977 -1.700 -13.626 1.00 90.00 71 SER A CA 1
ATOM 584 C C . SER A 1 71 ? 3.301 -2.424 -12.320 1.00 90.00 71 SER A C 1
ATOM 586 O O . SER A 1 71 ? 2.479 -3.175 -11.780 1.00 90.00 71 SER A O 1
ATOM 588 N N . ALA A 1 72 ? 4.497 -2.186 -11.787 1.00 91.81 72 ALA A N 1
ATOM 589 C CA . ALA A 1 72 ? 4.876 -2.634 -10.453 1.00 91.81 72 ALA A CA 1
ATOM 590 C C . ALA A 1 72 ? 3.971 -1.993 -9.389 1.00 91.81 72 ALA A C 1
ATOM 592 O O . ALA A 1 72 ? 3.496 -2.687 -8.484 1.00 91.81 72 ALA A O 1
ATOM 593 N N . VAL A 1 73 ? 3.653 -0.702 -9.546 1.00 93.62 73 VAL A N 1
ATOM 594 C CA . VAL A 1 73 ? 2.743 0.033 -8.655 1.00 93.62 73 VAL A CA 1
ATOM 595 C C . VAL A 1 73 ? 1.351 -0.591 -8.658 1.00 93.62 73 VAL A C 1
ATOM 597 O O . VAL A 1 73 ? 0.788 -0.850 -7.591 1.00 93.62 73 VAL A O 1
ATOM 600 N N . HIS A 1 74 ? 0.792 -0.870 -9.838 1.00 93.50 74 HIS A N 1
ATOM 601 C CA . HIS A 1 74 ? -0.537 -1.469 -9.947 1.00 93.50 74 HIS A CA 1
ATOM 602 C C . HIS A 1 74 ? -0.575 -2.862 -9.300 1.00 93.50 74 HIS A C 1
ATOM 604 O O . HIS A 1 74 ? -1.470 -3.154 -8.503 1.00 93.50 74 HIS A O 1
ATOM 610 N N . LYS A 1 75 ? 0.430 -3.711 -9.561 1.00 92.75 75 LYS A N 1
ATOM 611 C CA . LYS A 1 75 ? 0.538 -5.042 -8.938 1.00 92.75 75 LYS A CA 1
ATOM 612 C C . LYS A 1 75 ? 0.585 -4.968 -7.415 1.00 92.75 75 LYS A C 1
ATOM 614 O O . LYS A 1 75 ? -0.109 -5.742 -6.756 1.00 92.75 75 LYS A O 1
ATOM 619 N N . LEU A 1 76 ? 1.376 -4.043 -6.869 1.00 94.25 76 LEU A N 1
ATOM 620 C CA . LEU A 1 76 ? 1.500 -3.840 -5.427 1.00 94.25 76 LEU A CA 1
ATOM 621 C C . LEU A 1 76 ? 0.174 -3.396 -4.808 1.00 94.25 76 LEU A C 1
ATOM 623 O O . LEU A 1 76 ? -0.307 -4.041 -3.876 1.00 94.25 76 LEU A O 1
ATOM 627 N N . LYS A 1 77 ? -0.464 -2.366 -5.375 1.00 94.00 77 LYS A N 1
ATOM 628 C CA . LYS A 1 77 ? -1.776 -1.883 -4.918 1.00 94.00 77 LYS A CA 1
ATOM 629 C C . LYS A 1 77 ? -2.821 -2.995 -4.934 1.00 94.00 77 LYS A C 1
ATOM 631 O O . LYS A 1 77 ? -3.526 -3.180 -3.946 1.00 94.00 77 LYS A O 1
ATOM 636 N N . ARG A 1 78 ? -2.879 -3.784 -6.012 1.00 93.75 78 ARG A N 1
ATOM 637 C CA . ARG A 1 78 ? -3.814 -4.909 -6.137 1.00 93.75 78 ARG A CA 1
ATOM 638 C C . ARG A 1 78 ? -3.563 -5.991 -5.089 1.00 93.75 78 ARG A C 1
ATOM 640 O O . ARG A 1 78 ? -4.517 -6.508 -4.515 1.00 93.75 78 ARG A O 1
ATOM 647 N N . ALA A 1 79 ? -2.302 -6.345 -4.844 1.00 92.69 79 ALA A N 1
ATOM 648 C CA . ALA A 1 79 ? -1.948 -7.376 -3.873 1.00 92.69 79 ALA A CA 1
ATOM 649 C C . ALA A 1 79 ? -2.309 -6.960 -2.439 1.00 92.69 79 ALA A C 1
ATOM 651 O O . ALA A 1 79 ? -2.913 -7.750 -1.713 1.00 92.69 79 ALA A O 1
ATOM 652 N N . ILE A 1 80 ? -2.010 -5.713 -2.066 1.00 91.94 80 ILE A N 1
ATOM 653 C CA . ILE A 1 80 ? -2.358 -5.153 -0.755 1.00 91.94 80 ILE A CA 1
ATOM 654 C C . ILE A 1 80 ? -3.876 -5.060 -0.603 1.00 91.94 80 ILE A C 1
ATOM 656 O O . ILE A 1 80 ? -4.422 -5.550 0.382 1.00 91.94 80 ILE A O 1
ATOM 660 N N . PHE A 1 81 ? -4.572 -4.497 -1.595 1.00 92.12 81 PHE A N 1
ATOM 661 C CA . PHE A 1 81 ? -6.030 -4.384 -1.575 1.00 92.12 81 PHE A CA 1
ATOM 662 C C . PHE A 1 81 ? -6.701 -5.749 -1.404 1.00 92.12 81 PHE A C 1
ATOM 664 O O . PHE A 1 81 ? -7.563 -5.910 -0.543 1.00 92.12 81 PHE A O 1
ATOM 671 N N . LYS A 1 82 ? -6.258 -6.757 -2.168 1.00 92.44 82 LYS A N 1
ATOM 672 C CA . LYS A 1 82 ? -6.760 -8.126 -2.027 1.00 92.44 82 LYS A CA 1
ATOM 673 C C . LYS A 1 82 ? -6.499 -8.678 -0.624 1.00 92.44 82 LYS A C 1
ATOM 675 O O . LYS A 1 82 ? -7.377 -9.319 -0.062 1.00 92.44 82 LYS A O 1
ATOM 680 N N . ALA A 1 83 ? -5.322 -8.432 -0.052 1.00 92.25 83 ALA A N 1
ATOM 681 C CA . ALA A 1 83 ? -4.997 -8.913 1.284 1.00 92.25 83 ALA A CA 1
ATOM 682 C C . ALA A 1 83 ? -5.904 -8.306 2.360 1.00 92.25 83 ALA A C 1
ATOM 684 O O . ALA A 1 83 ? -6.415 -9.061 3.179 1.00 92.25 83 ALA A O 1
ATOM 685 N N . TYR A 1 84 ? -6.181 -6.999 2.314 1.00 90.19 84 TYR A N 1
ATOM 686 C CA . TYR A 1 84 ? -7.171 -6.387 3.208 1.00 90.19 84 TYR A CA 1
ATOM 687 C C . TYR A 1 84 ? -8.576 -6.952 2.979 1.00 90.19 84 TYR A C 1
ATOM 689 O O . TYR A 1 84 ? -9.252 -7.313 3.935 1.00 90.19 84 TYR A O 1
ATOM 697 N N . LEU A 1 85 ? -8.998 -7.099 1.720 1.00 91.38 85 LEU A N 1
ATOM 698 C CA . LEU A 1 85 ? -10.305 -7.666 1.384 1.00 91.38 85 LEU A CA 1
ATOM 699 C C . LEU A 1 85 ? -10.470 -9.102 1.906 1.00 91.38 85 LEU A C 1
ATOM 701 O O . LEU A 1 85 ? -11.545 -9.472 2.377 1.00 91.38 85 LEU A O 1
ATOM 705 N N . ASP A 1 86 ? -9.421 -9.918 1.816 1.00 90.50 86 ASP A N 1
ATOM 706 C CA . ASP A 1 86 ? -9.456 -11.313 2.245 1.00 90.50 86 ASP A CA 1
ATOM 707 C C . ASP A 1 86 ? -9.349 -11.444 3.773 1.00 90.50 86 ASP A C 1
ATOM 709 O O . ASP A 1 86 ? -10.151 -12.165 4.370 1.00 90.50 86 ASP A O 1
ATOM 713 N N . GLN A 1 87 ? -8.370 -10.768 4.389 1.00 90.19 87 GLN A N 1
ATOM 714 C CA . GLN A 1 87 ? -7.934 -10.990 5.778 1.00 90.19 87 GLN A CA 1
ATOM 715 C C . GLN A 1 87 ? -8.619 -10.089 6.802 1.00 90.19 87 GLN A C 1
ATOM 717 O O . GLN A 1 87 ? -8.596 -10.415 7.987 1.00 90.19 87 GLN A O 1
ATOM 722 N N . THR A 1 88 ? -9.219 -8.971 6.387 1.00 86.31 88 THR A N 1
ATOM 723 C CA . THR A 1 88 ? -9.922 -8.068 7.302 1.00 86.31 88 THR A CA 1
ATOM 724 C C . THR A 1 88 ? -11.413 -7.993 6.975 1.00 86.31 88 THR A C 1
ATOM 726 O O . THR A 1 88 ? -11.896 -8.463 5.943 1.00 86.31 88 THR A O 1
ATOM 729 N N . ASN A 1 89 ? -12.178 -7.422 7.905 1.00 82.69 89 ASN A N 1
ATOM 730 C CA . ASN A 1 89 ? -13.607 -7.160 7.727 1.00 82.69 89 ASN A CA 1
ATOM 731 C C . ASN A 1 89 ? -13.890 -5.708 7.318 1.00 82.69 89 ASN A C 1
ATOM 733 O O . ASN A 1 89 ? -15.053 -5.319 7.256 1.00 82.69 89 ASN A O 1
ATOM 737 N N . ASP A 1 90 ? -12.853 -4.925 6.999 1.00 73.00 90 ASP A N 1
ATOM 738 C CA . ASP A 1 90 ? -12.965 -3.477 6.749 1.00 73.00 90 ASP A CA 1
ATOM 739 C C . ASP A 1 90 ? -13.842 -3.142 5.535 1.00 73.00 90 ASP A C 1
ATOM 741 O O . ASP A 1 90 ? -14.383 -2.046 5.440 1.00 73.00 90 ASP A O 1
ATOM 745 N N . PHE A 1 91 ? -14.012 -4.102 4.623 1.00 76.38 91 PHE A N 1
ATOM 746 C CA . PHE A 1 91 ? -14.835 -3.976 3.417 1.00 76.38 91 PHE A CA 1
ATOM 747 C C . PHE A 1 91 ? -16.141 -4.782 3.476 1.00 76.38 91 PHE A C 1
ATOM 749 O O . PHE A 1 91 ? -16.942 -4.715 2.547 1.00 76.38 91 PHE A O 1
ATOM 756 N N . ARG A 1 92 ? -16.349 -5.586 4.529 1.00 72.88 92 ARG A N 1
ATOM 757 C CA . ARG A 1 92 ? -17.457 -6.556 4.625 1.00 72.88 92 ARG A CA 1
ATOM 758 C C . ARG A 1 92 ? -18.639 -6.059 5.456 1.00 72.88 92 ARG A C 1
ATOM 760 O O . ARG A 1 92 ? -19.712 -6.654 5.383 1.00 72.88 92 ARG A O 1
ATOM 767 N N . SER A 1 93 ? -18.482 -4.981 6.224 1.00 64.50 93 SER A N 1
ATOM 768 C CA . SER A 1 93 ? -19.608 -4.347 6.911 1.00 64.50 93 SER A CA 1
ATOM 769 C C . SER A 1 93 ? -20.472 -3.592 5.898 1.00 64.50 93 SER A C 1
ATOM 771 O O . SER A 1 93 ? -20.141 -2.485 5.476 1.00 64.50 93 SER A O 1
ATOM 773 N N . SER A 1 94 ? -21.576 -4.217 5.487 1.00 55.03 94 SER A N 1
ATOM 774 C CA . SER A 1 94 ? -22.656 -3.543 4.766 1.00 55.03 94 SER A CA 1
ATOM 775 C C . SER A 1 94 ? -23.123 -2.318 5.559 1.00 55.03 94 SER A C 1
ATOM 777 O O . SER A 1 94 ? -23.365 -2.420 6.759 1.00 55.03 94 SER A O 1
ATOM 779 N N . ILE A 1 95 ? -23.285 -1.174 4.886 1.00 53.44 95 ILE A N 1
ATOM 780 C CA . ILE A 1 95 ? -23.933 0.022 5.460 1.00 53.44 95 ILE A CA 1
ATOM 781 C C . ILE A 1 95 ? -25.454 -0.143 5.595 1.00 53.44 95 ILE A C 1
ATOM 783 O O . ILE A 1 95 ? -26.113 0.653 6.256 1.00 53.44 95 ILE A O 1
ATOM 787 N N . PHE A 1 96 ? -26.016 -1.172 4.961 1.00 54.09 96 PHE A N 1
ATOM 788 C CA . PHE A 1 96 ? -27.393 -1.594 5.159 1.00 54.09 96 PHE A CA 1
ATOM 789 C C . PHE A 1 96 ? -27.376 -2.715 6.196 1.00 54.09 96 PHE A C 1
ATOM 791 O O . PHE A 1 96 ? -26.865 -3.805 5.922 1.00 54.09 96 PHE A O 1
ATOM 798 N N . GLU A 1 97 ? -27.860 -2.426 7.402 1.00 48.09 97 GLU A N 1
ATOM 799 C CA . GLU A 1 97 ? -27.980 -3.407 8.480 1.00 48.09 97 GLU A CA 1
ATOM 800 C C . GLU A 1 97 ? -28.713 -4.668 8.000 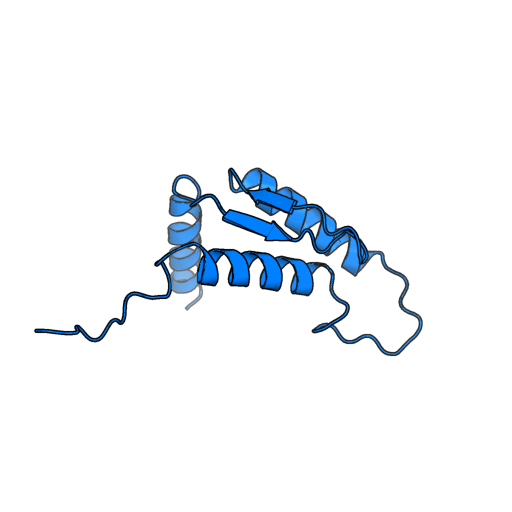1.00 48.09 97 GLU A C 1
ATOM 802 O O . GLU A 1 97 ? -29.838 -4.600 7.505 1.00 48.09 97 GLU A O 1
ATOM 807 N N . ASN A 1 98 ? -28.130 -5.839 8.266 1.00 53.78 98 ASN A N 1
ATOM 808 C CA . ASN A 1 98 ? -28.931 -7.034 8.513 1.00 53.78 98 ASN A CA 1
ATOM 809 C C . ASN A 1 98 ? -29.538 -6.881 9.913 1.00 53.78 98 ASN A C 1
ATOM 811 O O . ASN A 1 98 ? -29.009 -7.423 10.883 1.00 53.78 98 ASN A O 1
ATOM 815 N N . LYS A 1 99 ? -30.629 -6.116 10.027 1.00 40.19 99 LYS A N 1
ATOM 816 C CA . LYS A 1 99 ? -31.515 -6.235 11.188 1.00 40.19 99 LYS A CA 1
ATOM 817 C C . LYS A 1 99 ? -32.127 -7.635 11.136 1.00 40.19 99 LYS A C 1
ATOM 819 O O . LYS A 1 99 ? -32.920 -7.921 10.240 1.00 40.19 99 LYS A O 1
ATOM 824 N N . LYS A 1 100 ? -31.717 -8.508 12.049 1.00 45.56 100 LYS A N 1
ATOM 825 C CA . LYS A 1 100 ? -32.508 -9.670 12.455 1.00 45.56 100 LYS A CA 1
ATOM 826 C C . LYS A 1 100 ? -33.057 -9.403 13.841 1.00 45.56 100 LYS A C 1
ATOM 828 O O . LYS A 1 100 ? -32.292 -8.832 14.648 1.00 45.56 100 LYS A O 1
#

InterPro domains:
  IPR011505 Peptidase M26, C-terminal domain [PF07580] (1-96)

Secondary structure (DSSP, 8-state):
-HHHHHHHHHHHHHTGGGPPPEEEE-TTSPTT---EEEE-SHHHHHHHHHHHHHHHHH----S---HHHH-HHHHHHHHHHHHHHHH-STTT--SS----